Protein AF-A0A968Z0F3-F1 (afdb_monomer)

Mean predicted aligned error: 6.12 Å

Solvent-accessible surface area (backbone atoms only — not comparable to full-atom values): 2663 Å² total; per-residue (Å²): 132,77,91,80,72,55,69,66,61,55,51,50,57,47,50,54,55,53,42,52,51,39,45,73,77,65,48,51,75,69,54,35,54,51,53,56,47,59,74,58,67,80,112

pLDDT: mean 80.35, std 12.29, range [43.84, 93.06]

Nearest PDB structures 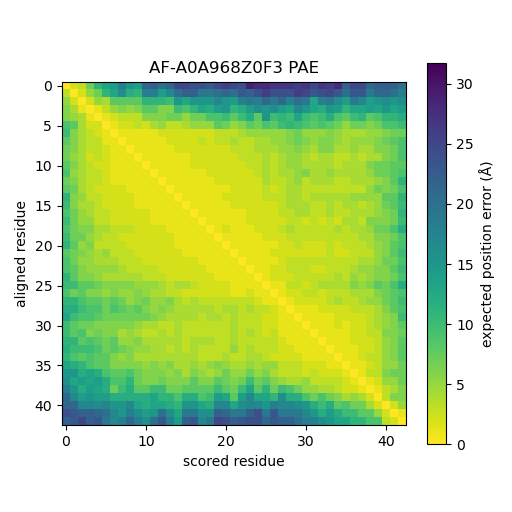(foldseek):
  5tn9-assembly2_C  TM=8.067E-01  e=2.783E+00  Homo sapiens
  5dxp-assembly1_B  TM=8.087E-01  e=3.715E+00  Homo sapiens
  6vpf-assembly2_A  TM=8.007E-01  e=3.456E+00  Homo sapiens
  5e1c-assembly1_A  TM=8.024E-01  e=3.456E+00  Homo sapiens
  6sgb-assembly1_Cb  TM=8.426E-01  e=7.112E+00  Trypanosoma brucei brucei

Secondary structure (DSSP, 8-state):
---S--HHHHHHHHHHHHHHHHHHHT--HHHHHHHHHHHHTT-

Radius of gyration: 12.21 Å; Cα contacts (8 Å, |Δi|>4): 12; chains: 1; bounding box: 22×20×36 Å

Structure (mmCIF, N/CA/C/O backbone):
data_AF-A0A968Z0F3-F1
#
_entry.id   AF-A0A968Z0F3-F1
#
loop_
_atom_site.group_PDB
_atom_site.id
_atom_site.type_symbol
_atom_site.label_atom_id
_atom_site.label_alt_id
_atom_site.label_comp_id
_atom_site.label_asym_id
_atom_site.label_entity_id
_atom_site.label_seq_id
_atom_site.pdbx_PDB_ins_code
_atom_site.Cartn_x
_atom_site.Cartn_y
_atom_site.Cartn_z
_atom_site.occupancy
_atom_site.B_iso_or_equiv
_atom_site.auth_seq_id
_atom_site.auth_comp_id
_atom_site.auth_asym_id
_atom_site.auth_atom_id
_atom_site.pdbx_PDB_model_num
ATOM 1 N N . GLU A 1 1 ? 10.507 2.160 -25.950 1.00 46.50 1 GLU A N 1
ATOM 2 C CA . GLU A 1 1 ? 11.294 2.416 -24.730 1.00 46.50 1 GLU A CA 1
ATOM 3 C C . GLU A 1 1 ? 10.405 2.165 -23.526 1.00 46.50 1 GLU A C 1
ATOM 5 O O . GLU A 1 1 ? 9.347 2.771 -23.427 1.00 46.50 1 GLU A O 1
ATOM 10 N N . VAL A 1 2 ? 10.777 1.214 -22.673 1.00 59.38 2 VAL A N 1
ATOM 11 C CA . VAL A 1 2 ? 10.245 1.132 -21.306 1.00 59.38 2 VAL A CA 1
ATOM 12 C C . VAL A 1 2 ? 11.088 2.111 -20.489 1.00 59.38 2 VAL A C 1
ATOM 14 O O . VAL A 1 2 ? 12.291 2.174 -20.719 1.00 59.38 2 VAL A O 1
ATOM 17 N N . LEU A 1 3 ? 10.469 2.895 -19.607 1.00 75.62 3 LEU A N 1
ATOM 18 C CA . LEU A 1 3 ? 11.004 4.080 -18.903 1.00 75.62 3 LEU A CA 1
ATOM 19 C C . LEU A 1 3 ? 12.263 3.865 -18.020 1.00 75.62 3 LEU A C 1
ATOM 21 O O . LEU A 1 3 ? 12.531 4.681 -17.147 1.00 75.62 3 LEU A O 1
ATOM 25 N N . GLY A 1 4 ? 13.033 2.787 -18.196 1.00 76.69 4 GLY A N 1
ATOM 26 C CA . GLY A 1 4 ? 14.207 2.480 -17.371 1.00 76.69 4 GLY A CA 1
ATOM 27 C C . GLY A 1 4 ? 13.861 2.226 -15.902 1.00 76.69 4 GLY A C 1
ATOM 28 O O . GLY A 1 4 ? 14.723 2.347 -15.041 1.00 76.69 4 GLY A O 1
ATOM 29 N N . MET A 1 5 ? 12.592 1.928 -15.612 1.00 81.88 5 MET A N 1
ATOM 30 C CA . MET A 1 5 ? 12.121 1.670 -14.258 1.00 81.88 5 MET A CA 1
ATOM 31 C C . MET A 1 5 ? 12.263 0.184 -13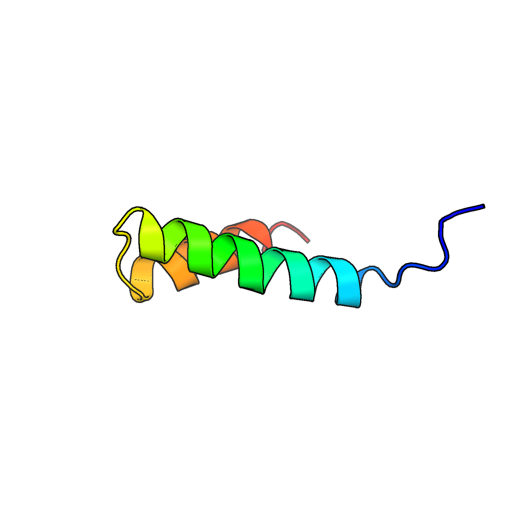.955 1.00 81.88 5 MET A C 1
ATOM 33 O O . MET A 1 5 ? 11.640 -0.652 -14.614 1.00 81.88 5 MET A O 1
ATOM 37 N N . GLU A 1 6 ? 13.070 -0.125 -12.946 1.00 84.19 6 GLU A N 1
ATOM 38 C CA . GLU A 1 6 ? 13.203 -1.478 -12.424 1.00 84.19 6 GLU A CA 1
ATOM 39 C C . GLU A 1 6 ? 11.893 -1.907 -11.765 1.00 84.19 6 GLU A C 1
ATOM 41 O O . GLU A 1 6 ? 11.312 -1.183 -10.952 1.00 84.19 6 GLU A O 1
ATOM 46 N N . LYS A 1 7 ? 11.417 -3.103 -12.115 1.00 81.44 7 LYS A N 1
ATOM 47 C CA . LYS A 1 7 ? 10.153 -3.639 -11.596 1.00 81.44 7 LYS A CA 1
ATOM 48 C C . LYS A 1 7 ? 10.155 -3.700 -10.067 1.00 81.44 7 LYS A C 1
ATOM 50 O O . LYS A 1 7 ? 9.144 -3.374 -9.455 1.00 81.44 7 LYS A O 1
ATOM 55 N N . ASP A 1 8 ? 11.280 -4.077 -9.471 1.00 82.81 8 ASP A N 1
ATOM 56 C CA . ASP A 1 8 ? 11.401 -4.224 -8.020 1.00 82.81 8 ASP A CA 1
ATOM 57 C C . ASP A 1 8 ? 11.291 -2.872 -7.303 1.00 82.81 8 ASP A C 1
ATOM 59 O O . ASP A 1 8 ? 10.596 -2.778 -6.295 1.00 82.81 8 ASP A O 1
ATOM 63 N N . ALA A 1 9 ? 11.859 -1.808 -7.883 1.00 85.31 9 ALA A N 1
ATOM 64 C CA . ALA A 1 9 ? 11.731 -0.448 -7.355 1.00 85.31 9 ALA A CA 1
ATOM 65 C C . ALA A 1 9 ? 10.272 0.039 -7.394 1.00 85.31 9 ALA A C 1
ATOM 67 O O . ALA A 1 9 ? 9.771 0.615 -6.434 1.00 85.31 9 ALA A O 1
ATOM 68 N N . LEU A 1 10 ? 9.549 -0.261 -8.478 1.00 84.88 10 LEU A N 1
ATOM 69 C CA . LEU A 1 10 ? 8.126 0.077 -8.590 1.00 84.88 10 LEU A CA 1
ATOM 70 C C . LEU A 1 10 ? 7.264 -0.679 -7.575 1.00 84.88 10 LEU A C 1
ATOM 72 O O . LEU A 1 10 ? 6.284 -0.140 -7.062 1.00 84.88 10 LEU A O 1
ATO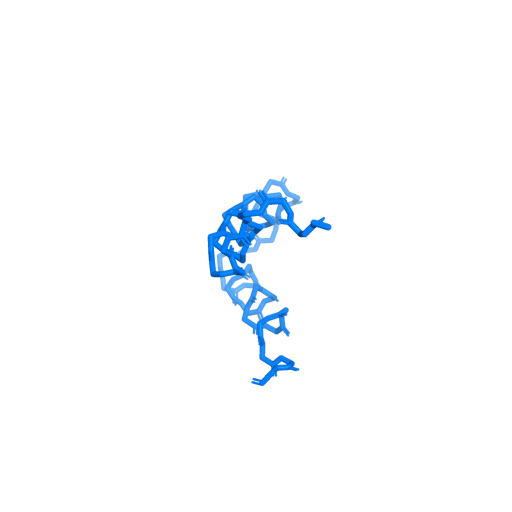M 76 N N . VAL A 1 11 ? 7.603 -1.940 -7.310 1.00 84.50 11 VAL A N 1
ATOM 77 C CA . VAL A 1 11 ? 6.899 -2.773 -6.332 1.00 84.50 11 VAL A CA 1
ATOM 78 C C . VAL A 1 11 ? 7.165 -2.279 -4.909 1.00 84.50 11 VAL A C 1
ATOM 80 O O . VAL A 1 11 ? 6.230 -2.234 -4.111 1.00 84.50 11 VAL A O 1
ATOM 83 N N . GLU A 1 12 ? 8.393 -1.870 -4.596 1.00 85.88 12 GLU A N 1
ATOM 84 C CA . GLU A 1 12 ? 8.754 -1.288 -3.300 1.00 85.88 12 GLU A CA 1
ATOM 85 C C . GLU A 1 12 ? 7.974 0.006 -3.023 1.00 85.88 12 GLU A C 1
ATOM 87 O O . GLU A 1 12 ? 7.259 0.091 -2.019 1.00 85.88 12 GLU A O 1
ATOM 92 N N . ASP A 1 13 ? 8.016 0.964 -3.954 1.00 88.06 13 ASP A N 1
ATOM 93 C CA . ASP A 1 13 ? 7.315 2.249 -3.823 1.00 88.06 13 ASP A CA 1
ATOM 94 C C . ASP A 1 13 ? 5.795 2.067 -3.695 1.00 88.06 13 ASP A C 1
ATOM 96 O O . ASP A 1 13 ? 5.123 2.738 -2.897 1.00 88.06 13 ASP A O 1
ATOM 100 N N . PHE A 1 14 ? 5.236 1.117 -4.453 1.00 86.06 14 PHE A N 1
ATOM 101 C CA . PHE A 1 14 ? 3.823 0.764 -4.364 1.00 86.06 14 PHE A CA 1
ATOM 102 C C . PHE A 1 14 ? 3.466 0.220 -2.977 1.00 86.06 14 PHE A C 1
ATOM 104 O O . PHE A 1 14 ? 2.459 0.623 -2.396 1.00 86.06 14 PHE A O 1
ATOM 111 N N . MET A 1 15 ? 4.288 -0.674 -2.430 1.00 84.62 15 MET A N 1
ATOM 112 C CA . MET A 1 15 ? 4.028 -1.345 -1.156 1.00 84.62 15 MET A CA 1
ATOM 113 C C . MET A 1 15 ? 4.064 -0.400 0.040 1.00 84.62 15 MET A C 1
ATOM 115 O O . MET A 1 15 ? 3.232 -0.532 0.942 1.00 84.62 15 MET A O 1
ATOM 119 N N . ILE A 1 16 ? 4.985 0.563 0.027 1.00 87.25 16 ILE A N 1
ATOM 120 C CA . ILE A 1 16 ? 5.073 1.610 1.047 1.00 87.25 16 ILE A CA 1
ATOM 121 C C . ILE A 1 16 ? 3.797 2.454 1.016 1.00 87.25 16 ILE A C 1
ATOM 123 O O . ILE A 1 16 ? 3.053 2.508 1.997 1.00 87.25 16 ILE A O 1
ATOM 127 N N . THR A 1 17 ? 3.482 3.021 -0.149 1.00 88.75 17 THR A N 1
ATOM 128 C CA . THR A 1 17 ? 2.342 3.935 -0.303 1.00 88.75 17 THR A CA 1
ATOM 129 C C . THR A 1 17 ? 1.004 3.244 -0.023 1.00 88.75 17 THR A C 1
ATOM 131 O O . THR A 1 17 ? 0.125 3.799 0.640 1.00 88.75 17 THR A O 1
ATOM 134 N N . TYR A 1 18 ? 0.831 2.010 -0.504 1.00 88.56 18 TYR A N 1
ATOM 135 C CA . TYR A 1 18 ? -0.392 1.235 -0.301 1.00 88.56 18 TYR A CA 1
ATOM 136 C C . TYR A 1 18 ? -0.583 0.842 1.170 1.00 88.56 18 TYR A C 1
ATOM 138 O O . TYR A 1 18 ? -1.690 0.952 1.699 1.00 88.56 18 TYR A O 1
ATOM 146 N N . GLY A 1 19 ? 0.492 0.443 1.857 1.00 85.94 19 GLY A N 1
ATOM 147 C CA . GLY A 1 19 ? 0.453 0.121 3.282 1.00 85.94 19 GLY A CA 1
ATOM 148 C C . GLY A 1 19 ? 0.082 1.323 4.152 1.00 85.94 19 GLY A C 1
ATOM 149 O O . GLY A 1 19 ? -0.779 1.208 5.027 1.00 85.94 19 GLY A O 1
ATOM 150 N N . GLU A 1 20 ? 0.669 2.489 3.873 1.00 89.88 20 GLU A N 1
ATOM 151 C CA . GLU A 1 20 ? 0.347 3.745 4.559 1.00 89.88 20 GLU A CA 1
ATOM 152 C C . GLU A 1 20 ? -1.108 4.171 4.330 1.00 89.88 20 GLU A C 1
ATOM 154 O O . GLU A 1 20 ? -1.797 4.573 5.269 1.00 89.88 20 GLU A O 1
ATOM 159 N N . ALA A 1 21 ? -1.614 4.028 3.102 1.00 91.62 21 ALA A N 1
ATOM 160 C CA . ALA A 1 21 ? -3.009 4.318 2.791 1.00 91.62 21 ALA A CA 1
ATOM 161 C C . ALA A 1 21 ? -3.971 3.411 3.576 1.00 91.62 21 ALA A C 1
ATOM 163 O O . ALA A 1 21 ? -4.945 3.900 4.150 1.00 91.62 21 ALA A O 1
ATOM 164 N N . LEU A 1 22 ? -3.692 2.105 3.655 1.00 88.56 22 LEU A N 1
ATOM 165 C CA . LEU A 1 22 ? -4.510 1.166 4.430 1.00 88.56 22 LEU A CA 1
ATOM 166 C C . LEU A 1 22 ? -4.473 1.477 5.934 1.00 88.56 22 LEU A C 1
ATOM 168 O O . LEU A 1 22 ? -5.515 1.461 6.592 1.00 88.56 22 LEU A O 1
ATOM 172 N N . ALA A 1 23 ? -3.303 1.812 6.478 1.00 89.56 23 ALA A N 1
ATOM 173 C CA . ALA A 1 23 ? -3.183 2.229 7.872 1.00 89.56 23 ALA A CA 1
ATOM 174 C C . ALA A 1 23 ? -4.000 3.505 8.152 1.00 89.56 23 ALA A C 1
ATOM 176 O O . ALA A 1 23 ? -4.744 3.55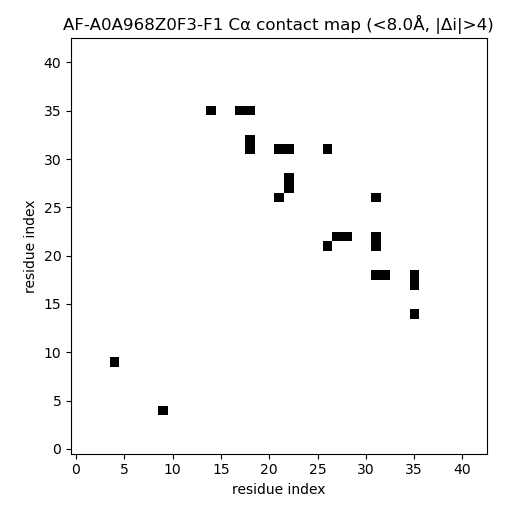4 9.132 1.00 89.56 23 ALA A O 1
ATOM 177 N N . ASN A 1 24 ? -3.945 4.496 7.254 1.00 92.38 24 ASN A N 1
ATOM 178 C CA . ASN A 1 24 ? -4.722 5.736 7.360 1.00 92.38 24 ASN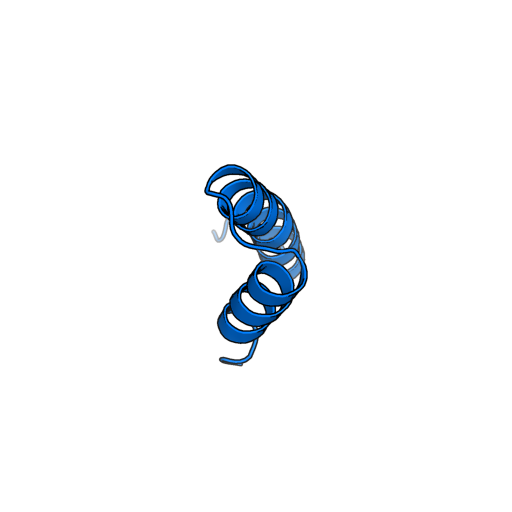 A CA 1
ATOM 179 C C . ASN A 1 24 ? -6.241 5.518 7.254 1.00 92.38 24 ASN A C 1
ATOM 181 O O . ASN A 1 24 ? -7.005 6.254 7.874 1.00 92.38 24 ASN A O 1
ATOM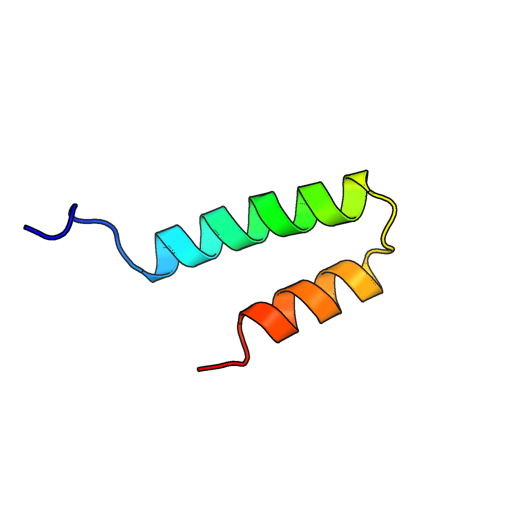 185 N N . ILE A 1 25 ? -6.692 4.513 6.496 1.00 93.06 25 ILE A N 1
ATOM 186 C CA . ILE A 1 25 ? -8.112 4.123 6.431 1.00 93.06 25 ILE A CA 1
ATOM 187 C C . ILE A 1 25 ? -8.584 3.504 7.760 1.00 93.06 25 ILE A C 1
ATOM 189 O O . ILE A 1 25 ? -9.767 3.593 8.089 1.00 93.06 25 ILE A O 1
ATOM 193 N N . GLY A 1 26 ? -7.674 2.913 8.540 1.00 92.12 26 GLY A N 1
ATOM 194 C CA . GLY A 1 26 ? -7.967 2.325 9.849 1.00 92.12 26 GLY A CA 1
ATOM 195 C C . GLY A 1 26 ? -7.805 0.805 9.921 1.00 92.12 26 GLY A C 1
ATOM 196 O O . GLY A 1 26 ? -8.272 0.198 10.885 1.00 92.12 26 GLY A O 1
ATOM 1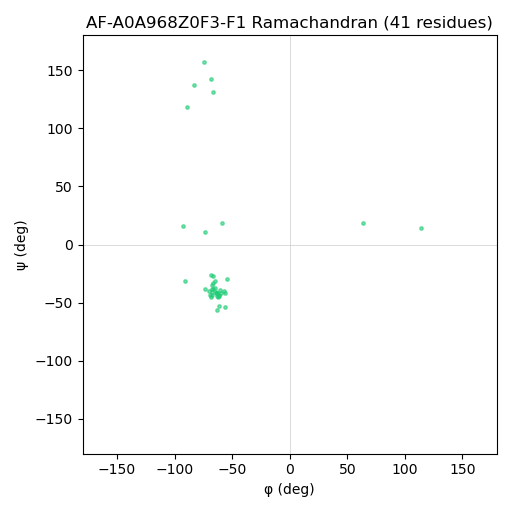97 N N . PHE A 1 27 ? -7.154 0.177 8.935 1.00 92.12 27 PHE A N 1
ATOM 198 C CA . PHE A 1 27 ? -6.781 -1.237 9.032 1.00 92.12 27 PHE A CA 1
ATOM 199 C C . PHE A 1 27 ? -5.697 -1.437 10.090 1.00 92.12 27 PHE A C 1
ATOM 201 O O . P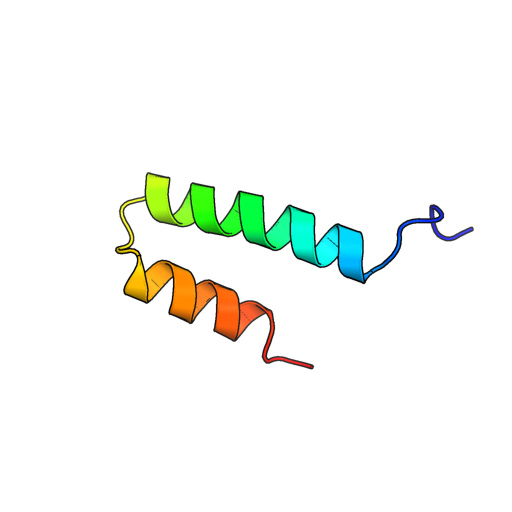HE A 1 27 ? -4.776 -0.630 10.226 1.00 92.12 27 PHE A O 1
ATOM 208 N N . ASN A 1 28 ? -5.773 -2.542 10.832 1.00 88.75 28 ASN A N 1
ATOM 209 C CA . ASN A 1 28 ? -4.730 -2.861 11.800 1.00 88.75 28 ASN A CA 1
ATOM 210 C C . ASN A 1 28 ? -3.459 -3.373 11.093 1.00 88.75 28 ASN A C 1
ATOM 212 O O . ASN A 1 28 ? -3.513 -3.918 9.991 1.00 88.75 28 ASN A O 1
ATOM 216 N N . ASN A 1 29 ? -2.297 -3.261 11.743 1.00 83.12 29 ASN A N 1
ATOM 217 C CA . ASN A 1 29 ? -1.008 -3.648 11.143 1.00 83.12 29 ASN A CA 1
ATOM 218 C C . ASN A 1 29 ? -0.976 -5.094 10.615 1.00 83.12 29 ASN A C 1
ATOM 220 O O . ASN A 1 29 ? -0.267 -5.391 9.655 1.00 83.12 29 ASN A O 1
ATOM 224 N N . ARG A 1 30 ? -1.745 -6.005 11.226 1.00 86.75 30 ARG A N 1
ATOM 225 C CA . ARG A 1 30 ? -1.832 -7.406 10.796 1.00 86.75 30 ARG A CA 1
ATOM 226 C C . ARG A 1 30 ? -2.634 -7.553 9.500 1.00 86.75 30 ARG A C 1
ATOM 228 O O . ARG A 1 30 ? -2.272 -8.369 8.656 1.00 86.75 30 ARG A O 1
ATOM 235 N N . GLU A 1 31 ? -3.703 -6.781 9.342 1.00 86.25 31 GLU A N 1
ATOM 236 C CA . GLU A 1 31 ? -4.510 -6.698 8.122 1.00 86.25 31 GLU A CA 1
ATOM 237 C C . GLU A 1 31 ? -3.731 -6.044 6.991 1.00 86.25 31 GLU A C 1
ATOM 239 O O . GLU A 1 31 ? -3.703 -6.606 5.902 1.00 86.25 31 GLU A O 1
ATOM 244 N N . VAL A 1 32 ? -3.032 -4.936 7.264 1.00 85.50 32 VAL A N 1
ATOM 245 C CA . VAL A 1 32 ? -2.166 -4.266 6.282 1.00 85.50 32 VAL A CA 1
ATOM 246 C C . VAL A 1 32 ? -1.127 -5.248 5.739 1.00 85.50 32 VAL A C 1
ATOM 248 O O . VAL A 1 32 ? -1.098 -5.497 4.541 1.00 85.50 32 VAL A O 1
ATOM 251 N N . MET A 1 33 ? -0.357 -5.914 6.608 1.00 83.12 33 MET A N 1
ATOM 252 C CA . MET A 1 33 ? 0.625 -6.928 6.192 1.00 83.12 33 MET A CA 1
ATOM 253 C C . MET A 1 33 ? 0.005 -8.064 5.370 1.00 83.12 33 MET A C 1
ATOM 255 O O . MET A 1 33 ? 0.580 -8.496 4.372 1.00 83.12 33 MET A O 1
ATOM 259 N N . ARG A 1 34 ? -1.176 -8.551 5.764 1.00 83.69 34 ARG A N 1
ATOM 260 C CA . ARG A 1 34 ? -1.863 -9.632 5.049 1.00 83.69 34 ARG A CA 1
ATOM 261 C C . ARG A 1 34 ? -2.347 -9.191 3.664 1.00 83.69 34 ARG A C 1
ATOM 263 O O . ARG A 1 34 ? -2.199 -9.958 2.717 1.00 83.69 34 ARG A O 1
ATOM 270 N N . LEU A 1 35 ? -2.922 -7.996 3.546 1.00 81.81 35 LEU A N 1
ATOM 271 C CA . LEU A 1 35 ? -3.423 -7.438 2.286 1.00 81.81 35 LEU A CA 1
ATOM 272 C C . LEU A 1 35 ? -2.271 -7.096 1.335 1.00 81.81 35 LEU A C 1
ATOM 274 O O . LEU A 1 35 ? -2.306 -7.471 0.165 1.00 81.81 35 LEU A O 1
ATOM 278 N N . SER A 1 36 ? -1.212 -6.481 1.858 1.00 75.12 36 SER A N 1
ATOM 279 C CA . SER A 1 36 ? 0.018 -6.191 1.124 1.00 75.12 36 SER A CA 1
ATOM 280 C C . SER A 1 36 ? 0.691 -7.471 0.599 1.00 75.12 36 SER A C 1
ATOM 282 O O . SER A 1 36 ? 1.094 -7.527 -0.560 1.00 75.12 36 SER A O 1
ATOM 284 N N . ALA A 1 37 ? 0.734 -8.548 1.394 1.00 75.44 37 ALA A N 1
ATOM 285 C CA . ALA A 1 37 ? 1.255 -9.845 0.950 1.00 75.44 37 ALA A CA 1
ATOM 286 C C . ALA A 1 37 ? 0.373 -10.520 -0.118 1.00 75.44 37 ALA A C 1
ATOM 288 O O . ALA A 1 37 ? 0.899 -11.159 -1.025 1.00 75.44 37 ALA A O 1
ATOM 289 N N . GLN A 1 38 ? -0.955 -10.372 -0.051 1.00 74.69 38 GLN A N 1
ATOM 290 C CA . GLN A 1 38 ? -1.866 -10.895 -1.078 1.00 74.69 38 GLN A CA 1
ATOM 291 C C . GLN A 1 38 ? -1.707 -10.183 -2.427 1.00 74.69 38 GLN A C 1
ATOM 293 O O . GLN A 1 38 ? -1.847 -10.830 -3.460 1.00 74.69 38 GLN A O 1
ATOM 298 N N . GLY A 1 39 ? -1.380 -8.886 -2.428 1.00 67.62 39 GLY A N 1
ATOM 299 C CA . GLY A 1 39 ? -1.070 -8.140 -3.653 1.00 67.62 39 GLY A CA 1
ATOM 300 C C . GLY A 1 39 ? 0.224 -8.592 -4.344 1.00 67.62 39 GLY A C 1
ATOM 301 O O . GLY A 1 39 ? 0.331 -8.486 -5.562 1.00 67.62 39 GLY A O 1
ATOM 302 N N . LEU A 1 40 ? 1.179 -9.137 -3.582 1.00 63.59 40 LEU A N 1
ATOM 303 C CA . LEU A 1 40 ? 2.461 -9.663 -4.073 1.00 63.59 40 LEU A CA 1
ATOM 304 C C . LEU A 1 40 ? 2.430 -11.157 -4.420 1.00 63.59 40 LEU A C 1
ATOM 306 O O . LEU A 1 40 ? 3.138 -11.579 -5.327 1.00 63.59 40 LEU A O 1
ATOM 310 N N . ALA A 1 41 ? 1.618 -11.961 -3.726 1.00 58.09 41 ALA A N 1
ATOM 311 C CA . ALA A 1 41 ? 1.593 -13.424 -3.851 1.00 58.09 41 ALA A CA 1
ATOM 312 C C . ALA A 1 41 ? 0.938 -13.960 -5.144 1.00 58.09 41 ALA A C 1
ATOM 314 O O . ALA A 1 41 ? 0.677 -15.156 -5.248 1.00 58.09 41 ALA A O 1
ATOM 315 N N . VAL A 1 42 ? 0.653 -13.097 -6.124 1.00 50.06 42 VAL A N 1
ATOM 316 C CA . VAL A 1 42 ? 0.090 -13.484 -7.432 1.00 50.06 42 VAL A CA 1
ATOM 317 C C . VAL A 1 42 ? 1.195 -13.721 -8.480 1.00 50.06 42 VAL A C 1
ATOM 319 O O . VAL A 1 42 ? 0.911 -13.802 -9.674 1.00 50.06 42 VAL A O 1
ATOM 322 N N . VAL A 1 43 ? 2.458 -13.876 -8.062 1.00 43.84 43 VAL A N 1
ATOM 323 C CA . VAL A 1 43 ? 3.575 -14.251 -8.950 1.00 43.84 43 VAL A CA 1
ATOM 324 C C . VAL A 1 43 ? 4.329 -15.451 -8.400 1.00 43.84 43 VAL A C 1
ATOM 326 O O . VAL A 1 43 ? 4.707 -15.406 -7.210 1.00 43.84 43 VAL A O 1
#

Sequence (43 aa):
EVLGMEKDALVEDFMITYGE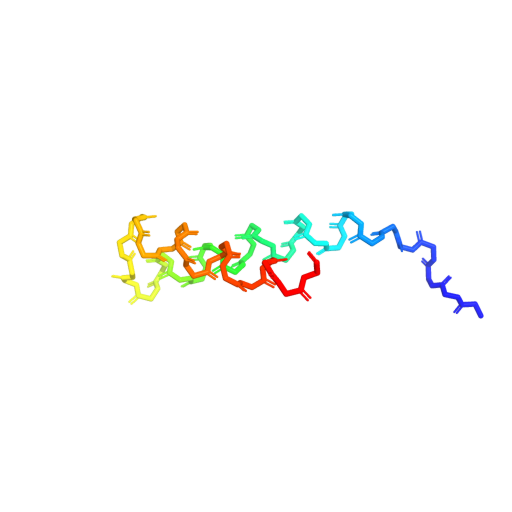ALANIGFNNREVMRLSAQGLAVV

Foldseek 3Di:
DPPPDDPVNVLVVCLVVQLVVCVVVPDDPVRSVVVSVVVVVPD